Protein AF-A0AAD5JCS8-F1 (afdb_monomer_lite)

Foldseek 3Di:
DALCQQLDADPQFAGPLLVCLLVLVVVVNVVNCVSHVCLQCRAGGPRHGSLVSNVVNVSVVSNVVSVVVVVVD

Organism: Acer negundo (NCBI:txid4023)

InterPro domains:
  IPR002110 Ankyrin repeat [PF12796] (4-65)
  IPR036770 Ankyrin repeat-containing domain superfamily [G3DSA:1.25.40.20] (2-67)
  IPR036770 Ankyrin repeat-containing domain superfamily [SSF48403] (5-65)

pLDDT: mean 94.61, std 6.93, range [61.84, 98.56]

Radius of gyration: 11.06 Å; chains: 1; bounding box: 25×23×29 Å

Secondary structure (DSSP, 8-state):
--GGGGG-B-TTS-BHHHHHHHHT-HHHHHHHHHH-GGGGT---GGG--HHHHHHHTT-HHHHHHHHHHHTT-

Structure (mmCIF, N/CA/C/O backbone):
data_AF-A0AAD5JCS8-F1
#
_entry.id   AF-A0AAD5JCS8-F1
#
loop_
_atom_site.group_PDB
_atom_site.id
_atom_site.type_symbol
_atom_site.label_atom_id
_atom_site.label_alt_id
_atom_site.label_comp_id
_atom_site.label_asym_id
_atom_site.label_entity_id
_atom_site.label_seq_id
_atom_site.pdbx_PDB_ins_code
_atom_site.Cartn_x
_atom_site.Cartn_y
_atom_site.Cartn_z
_atom_site.occupancy
_atom_site.B_iso_or_equiv
_atom_site.auth_seq_id
_atom_site.auth_comp_id
_atom_site.auth_asym_id
_atom_site.auth_atom_id
_atom_site.pdbx_PDB_model_num
ATOM 1 N N . MET A 1 1 ? -14.602 -7.292 -10.745 1.00 66.69 1 MET A N 1
ATOM 2 C CA . MET A 1 1 ? -13.242 -7.285 -10.193 1.00 66.69 1 MET A CA 1
ATOM 3 C C . MET A 1 1 ? -13.117 -8.556 -9.396 1.00 66.69 1 MET A C 1
ATOM 5 O O . MET A 1 1 ? -13.794 -8.677 -8.375 1.00 66.69 1 MET A O 1
ATOM 9 N N . GLU A 1 2 ? -12.345 -9.496 -9.912 1.00 85.44 2 GLU A N 1
ATOM 10 C CA . GLU A 1 2 ? -12.015 -10.721 -9.196 1.00 85.44 2 GLU A CA 1
ATOM 11 C C . GLU A 1 2 ? -10.988 -10.407 -8.094 1.00 85.44 2 GLU A C 1
ATOM 13 O O . GLU A 1 2 ? -10.242 -9.432 -8.219 1.00 85.44 2 GLU A O 1
ATOM 18 N N . PRO A 1 3 ? -10.924 -11.182 -6.996 1.00 76.62 3 PRO A N 1
ATOM 19 C CA . PRO A 1 3 ? -9.966 -10.945 -5.909 1.00 76.62 3 PRO A CA 1
ATOM 20 C C . PRO A 1 3 ? -8.505 -10.844 -6.376 1.00 76.62 3 PRO A C 1
ATOM 22 O O . PRO A 1 3 ? -7.722 -10.085 -5.797 1.00 76.62 3 PRO A O 1
ATOM 25 N N . ASP A 1 4 ? -8.149 -11.563 -7.441 1.00 88.25 4 ASP A N 1
ATOM 26 C CA . ASP A 1 4 ? -6.801 -11.559 -8.012 1.00 88.25 4 ASP A CA 1
ATOM 27 C C . ASP A 1 4 ? -6.489 -10.303 -8.844 1.00 88.25 4 ASP A C 1
ATOM 29 O O . ASP A 1 4 ? -5.315 -9.959 -8.986 1.00 88.25 4 ASP A O 1
ATOM 33 N N . ASP A 1 5 ? -7.495 -9.541 -9.295 1.00 94.12 5 ASP A N 1
ATOM 34 C CA . ASP A 1 5 ? -7.266 -8.273 -10.008 1.00 94.12 5 ASP A CA 1
ATOM 35 C C . ASP A 1 5 ? -6.523 -7.258 -9.119 1.00 94.12 5 ASP A C 1
ATOM 37 O O . ASP A 1 5 ? -5.755 -6.431 -9.609 1.00 94.12 5 ASP A O 1
ATOM 41 N N . LEU A 1 6 ? -6.703 -7.326 -7.792 1.00 95.56 6 LEU A N 1
ATOM 42 C CA . LEU A 1 6 ? -6.002 -6.450 -6.843 1.00 95.56 6 LEU A CA 1
ATOM 43 C C . LEU A 1 6 ? -4.504 -6.765 -6.712 1.00 95.56 6 LEU A C 1
ATOM 45 O O . LEU A 1 6 ? -3.756 -5.943 -6.176 1.00 95.56 6 LEU A O 1
ATOM 49 N N . LYS A 1 7 ? -4.063 -7.936 -7.186 1.00 96.44 7 LYS A N 1
ATOM 50 C CA . LYS A 1 7 ? -2.657 -8.367 -7.153 1.00 96.44 7 LYS A CA 1
ATOM 51 C C . LYS A 1 7 ? -1.887 -7.936 -8.397 1.00 96.44 7 LYS A C 1
ATOM 53 O O . LYS A 1 7 ? -0.670 -8.103 -8.436 1.00 96.44 7 LYS A O 1
ATOM 58 N N . LEU A 1 8 ? -2.577 -7.385 -9.398 1.00 96.88 8 LEU A N 1
ATOM 59 C CA . LEU A 1 8 ? -1.950 -6.862 -10.603 1.00 96.88 8 LEU A CA 1
ATOM 60 C C . LEU A 1 8 ? -0.955 -5.756 -10.246 1.00 96.88 8 LEU A C 1
ATOM 62 O O . LEU A 1 8 ? -1.232 -4.868 -9.435 1.00 96.88 8 LEU A O 1
ATOM 66 N N . GLN A 1 9 ? 0.211 -5.835 -10.874 1.00 96.69 9 GLN A N 1
ATOM 67 C CA . GLN A 1 9 ? 1.294 -4.880 -10.718 1.00 96.69 9 GLN A CA 1
ATOM 68 C C . GLN A 1 9 ? 1.365 -3.948 -11.931 1.00 96.69 9 GLN A C 1
ATOM 70 O O . GLN A 1 9 ? 1.089 -4.355 -13.062 1.00 96.69 9 GLN A O 1
ATOM 75 N N . ASP A 1 10 ? 1.742 -2.694 -11.693 1.00 97.31 10 ASP A N 1
ATOM 76 C CA . ASP A 1 10 ? 2.102 -1.750 -12.746 1.00 97.31 10 ASP A CA 1
ATOM 77 C C . ASP A 1 10 ? 3.476 -2.088 -13.357 1.00 97.31 10 ASP A C 1
ATOM 79 O O . ASP A 1 10 ? 4.145 -3.049 -12.971 1.00 97.31 10 ASP A O 1
ATOM 83 N N . SER A 1 11 ? 3.938 -1.269 -14.304 1.00 98.06 11 SER A N 1
ATOM 84 C CA . SER A 1 11 ? 5.246 -1.450 -14.949 1.00 98.06 11 SER A CA 1
ATOM 85 C C . SER A 1 11 ? 6.440 -1.347 -13.994 1.00 98.06 11 SER A C 1
ATOM 87 O O . SER A 1 11 ? 7.542 -1.737 -14.368 1.00 98.06 11 SER A O 1
ATOM 89 N N . ASN A 1 12 ? 6.243 -0.808 -12.789 1.00 96.62 12 ASN A N 1
ATOM 90 C CA . ASN A 1 12 ? 7.268 -0.701 -11.756 1.00 96.62 12 ASN A CA 1
ATOM 91 C C . ASN A 1 12 ? 7.185 -1.85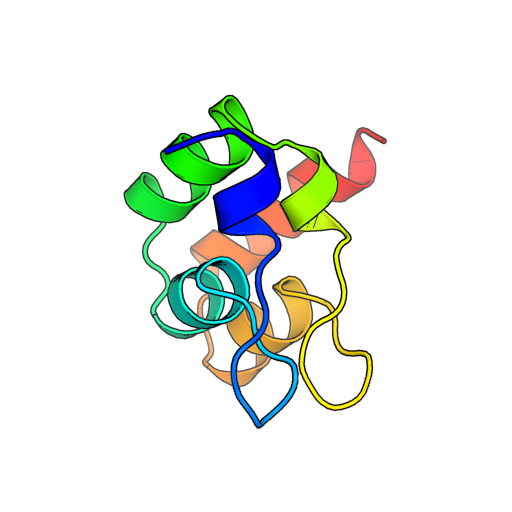0 -10.737 1.00 96.62 12 ASN A C 1
ATOM 93 O O . ASN A 1 12 ? 8.000 -1.904 -9.821 1.00 96.62 12 ASN A O 1
ATOM 97 N N . GLY A 1 13 ? 6.212 -2.757 -10.862 1.00 97.31 13 GLY A N 1
ATOM 98 C CA . GLY A 1 13 ? 5.987 -3.836 -9.904 1.00 97.31 13 GLY A CA 1
ATOM 99 C C . GLY A 1 13 ? 5.099 -3.446 -8.718 1.00 97.31 13 GLY A C 1
ATOM 100 O O . GLY A 1 13 ? 4.959 -4.238 -7.793 1.00 97.31 13 GLY A O 1
ATOM 101 N N . ASN A 1 14 ? 4.487 -2.258 -8.693 1.00 97.56 14 ASN A N 1
ATOM 102 C CA . ASN A 1 14 ? 3.607 -1.831 -7.598 1.00 97.56 14 ASN A CA 1
ATOM 103 C C . ASN A 1 14 ? 2.152 -2.225 -7.846 1.00 97.56 14 ASN A C 1
ATOM 105 O O . ASN A 1 14 ? 1.634 -2.063 -8.946 1.00 97.56 14 ASN A O 1
ATOM 109 N N . THR A 1 15 ? 1.453 -2.657 -6.798 1.00 97.19 15 THR A N 1
ATOM 110 C CA . THR A 1 15 ? 0.001 -2.875 -6.848 1.00 97.19 15 THR A CA 1
ATOM 111 C C . THR A 1 15 ? -0.767 -1.611 -6.462 1.00 97.19 15 THR A C 1
ATOM 113 O O . THR A 1 15 ? -0.225 -0.702 -5.825 1.00 97.19 15 THR A O 1
ATOM 116 N N . ALA A 1 16 ? -2.073 -1.578 -6.746 1.00 96.69 16 ALA A N 1
ATOM 117 C CA . ALA A 1 16 ? -2.970 -0.537 -6.228 1.00 96.69 16 ALA A CA 1
ATOM 118 C C . ALA A 1 16 ? -2.881 -0.393 -4.692 1.00 96.69 16 ALA A C 1
ATOM 120 O O . ALA A 1 16 ? -2.989 0.710 -4.151 1.00 96.69 16 ALA A O 1
ATOM 121 N N . PHE A 1 17 ? -2.610 -1.497 -3.989 1.00 97.75 17 PHE A N 1
ATOM 122 C CA . PHE A 1 17 ? -2.444 -1.525 -2.539 1.00 97.75 17 PHE A CA 1
ATOM 123 C C . PHE A 1 17 ? -1.166 -0.810 -2.063 1.00 97.75 17 PHE A C 1
ATOM 125 O O . PHE A 1 17 ? -1.195 -0.113 -1.044 1.00 97.75 17 PHE A O 1
ATOM 132 N N . CYS A 1 18 ? -0.060 -0.897 -2.816 1.00 97.88 18 CYS A N 1
ATOM 133 C CA . CYS A 1 18 ? 1.156 -0.117 -2.548 1.00 97.88 18 CYS A CA 1
ATOM 134 C C . CYS A 1 18 ? 0.874 1.393 -2.607 1.00 97.88 18 CYS A C 1
ATOM 136 O O . CYS A 1 18 ? 1.325 2.145 -1.740 1.00 97.88 18 CYS A O 1
ATOM 138 N N . PHE A 1 19 ? 0.075 1.833 -3.582 1.00 97.88 19 PHE A N 1
ATOM 139 C CA . PHE A 1 19 ? -0.315 3.238 -3.710 1.00 97.88 19 PHE A CA 1
ATOM 140 C C . PHE A 1 19 ? -1.272 3.686 -2.599 1.00 97.88 19 PHE A C 1
ATOM 142 O O . PHE A 1 19 ? -1.089 4.772 -2.048 1.00 97.88 19 PHE A O 1
ATOM 149 N N . ALA A 1 20 ? -2.233 2.848 -2.195 1.00 98.06 20 ALA A N 1
ATOM 150 C CA . ALA A 1 20 ? -3.096 3.132 -1.042 1.00 98.06 20 ALA A CA 1
ATOM 151 C C . ALA A 1 20 ? -2.282 3.298 0.257 1.00 98.06 20 ALA A C 1
ATOM 153 O O . ALA A 1 20 ? -2.536 4.218 1.043 1.00 98.06 20 ALA A O 1
ATOM 154 N N . ALA A 1 21 ? -1.250 2.466 0.447 1.00 98.06 21 ALA A N 1
ATOM 155 C CA . ALA A 1 21 ? -0.315 2.583 1.563 1.00 98.06 21 ALA A CA 1
ATOM 156 C C . ALA A 1 21 ? 0.480 3.899 1.524 1.00 98.06 21 ALA A C 1
ATOM 158 O O . ALA A 1 21 ? 0.564 4.587 2.541 1.00 98.06 21 ALA A O 1
ATOM 159 N N . ALA A 1 22 ? 1.008 4.284 0.357 1.00 97.81 22 ALA A N 1
ATOM 160 C CA . ALA A 1 22 ? 1.732 5.545 0.165 1.00 97.81 22 ALA A CA 1
ATOM 161 C C . ALA A 1 22 ? 0.840 6.784 0.386 1.00 97.81 22 ALA A C 1
ATOM 163 O O . ALA A 1 22 ? 1.278 7.790 0.953 1.00 97.81 22 ALA A O 1
ATOM 164 N N . ALA A 1 23 ? -0.430 6.707 -0.022 1.00 98.25 23 ALA A N 1
ATOM 165 C CA . ALA A 1 23 ? -1.424 7.758 0.181 1.00 98.25 23 ALA A CA 1
ATOM 166 C C . ALA A 1 23 ? -1.910 7.850 1.640 1.00 98.25 23 ALA A C 1
ATOM 168 O O . ALA A 1 23 ? -2.332 8.918 2.078 1.00 98.25 23 ALA A O 1
ATOM 169 N N . GLY A 1 24 ? -1.828 6.757 2.407 1.00 97.94 24 GLY A N 1
ATOM 170 C CA . GLY A 1 24 ? -2.378 6.680 3.763 1.00 97.94 24 GLY A CA 1
ATOM 171 C C . GLY A 1 24 ? -3.899 6.497 3.795 1.00 97.94 24 GLY A C 1
ATOM 172 O O . GLY A 1 24 ? -4.532 6.802 4.804 1.00 97.94 24 GLY A O 1
ATOM 173 N N . SER A 1 25 ? -4.500 5.993 2.715 1.00 98.06 25 SER A N 1
ATOM 174 C CA . SER A 1 25 ? -5.953 5.832 2.572 1.00 98.06 25 SER A CA 1
ATOM 175 C C . SER A 1 25 ? -6.473 4.597 3.318 1.00 98.06 25 SER A C 1
ATOM 177 O O . SER A 1 25 ? -6.731 3.554 2.719 1.00 98.06 25 SER A O 1
ATOM 179 N N . LEU A 1 26 ? -6.634 4.714 4.639 1.00 97.56 26 LEU A N 1
ATOM 180 C CA . LEU A 1 26 ? -6.965 3.592 5.529 1.00 97.56 26 LEU A CA 1
ATOM 181 C C . LEU A 1 26 ? -8.263 2.858 5.152 1.00 97.56 26 LEU A C 1
ATOM 183 O O . LEU A 1 26 ? -8.335 1.637 5.256 1.00 97.56 26 LEU A O 1
ATOM 187 N N . GLU A 1 27 ? -9.288 3.591 4.720 1.00 97.69 27 GLU A N 1
ATOM 188 C CA . GLU A 1 27 ? -10.580 3.019 4.322 1.00 97.69 27 GLU A CA 1
ATOM 189 C C . GLU A 1 27 ? -10.455 2.142 3.069 1.00 97.69 27 GLU A C 1
ATOM 191 O O . GLU A 1 27 ? -10.884 0.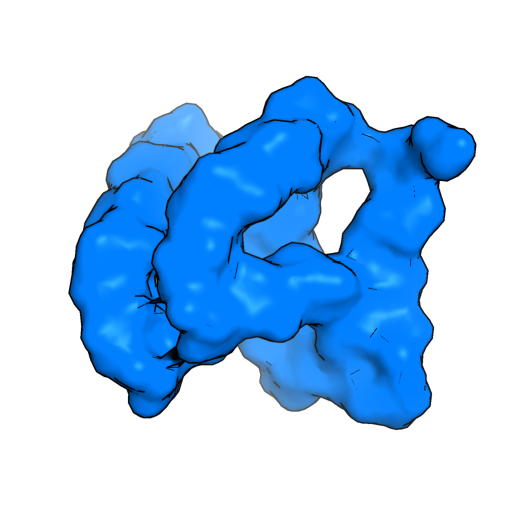990 3.073 1.00 97.69 27 GLU A O 1
ATOM 196 N N . ILE A 1 28 ? -9.771 2.647 2.037 1.00 97.19 28 ILE A N 1
ATOM 197 C CA . ILE A 1 28 ? -9.500 1.909 0.796 1.00 97.19 28 ILE A CA 1
ATOM 198 C C . ILE A 1 28 ? -8.662 0.664 1.094 1.00 97.19 28 ILE A C 1
ATOM 200 O O . ILE A 1 28 ? -8.983 -0.429 0.632 1.00 97.19 28 ILE A O 1
ATOM 204 N N . THR A 1 29 ? -7.622 0.811 1.916 1.00 97.69 29 THR A N 1
ATOM 205 C CA . THR A 1 29 ? -6.783 -0.302 2.364 1.00 97.69 29 THR A CA 1
ATOM 206 C C . THR A 1 29 ? -7.601 -1.404 3.040 1.00 97.69 29 THR A C 1
ATOM 208 O O . THR A 1 29 ? -7.410 -2.578 2.728 1.00 97.69 29 THR A O 1
ATOM 211 N N . LYS A 1 30 ? -8.515 -1.056 3.955 1.00 97.19 30 LYS A N 1
ATOM 212 C CA . LYS A 1 30 ? -9.369 -2.043 4.636 1.00 97.19 30 LYS A CA 1
ATOM 213 C C . LYS A 1 30 ? -10.280 -2.761 3.642 1.00 97.19 30 LYS A C 1
ATOM 215 O O . LYS A 1 30 ? -10.297 -3.984 3.632 1.00 97.19 30 LYS A O 1
ATOM 220 N N . LEU A 1 31 ? -1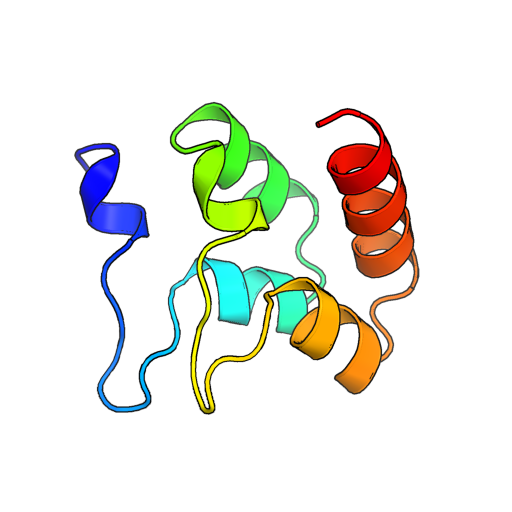0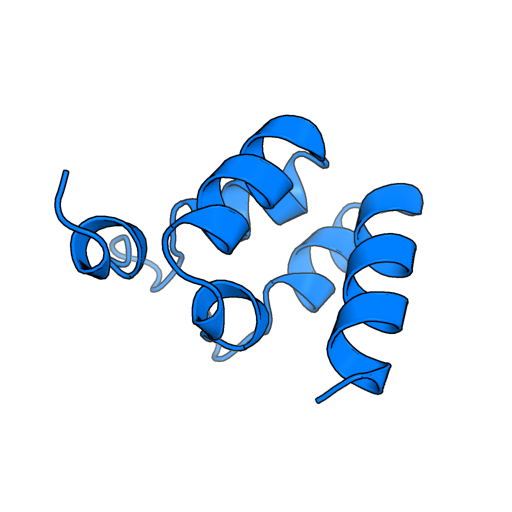.929 -2.015 2.745 1.00 96.50 31 LEU A N 1
ATOM 221 C CA . LEU A 1 31 ? -11.796 -2.585 1.711 1.00 96.50 31 LEU A CA 1
ATOM 222 C C . LEU A 1 31 ? -11.049 -3.564 0.789 1.00 96.50 31 LEU A C 1
ATOM 224 O O . LEU A 1 31 ? -11.600 -4.593 0.400 1.00 96.50 31 LEU A O 1
ATOM 228 N N . MET A 1 32 ? -9.802 -3.251 0.428 1.00 96.50 32 MET A N 1
ATOM 229 C CA . MET A 1 32 ? -8.959 -4.141 -0.376 1.00 96.50 32 MET A CA 1
ATOM 230 C C . MET A 1 32 ? -8.559 -5.403 0.401 1.00 96.50 32 MET A C 1
ATOM 232 O O . MET A 1 32 ? -8.642 -6.495 -0.155 1.00 96.50 32 MET A O 1
ATOM 236 N N . LEU A 1 33 ? -8.181 -5.278 1.680 1.00 95.62 33 LEU A N 1
ATOM 237 C CA . LEU A 1 33 ? -7.825 -6.426 2.527 1.00 95.62 33 LEU A CA 1
ATOM 238 C C . LEU A 1 33 ? -9.010 -7.345 2.824 1.00 95.62 33 LEU A C 1
ATOM 240 O O . LEU A 1 33 ? -8.815 -8.553 2.911 1.00 95.62 33 LEU A O 1
ATOM 244 N N . ASP A 1 34 ? -10.222 -6.803 2.945 1.00 95.31 34 ASP A N 1
ATOM 245 C CA . ASP A 1 34 ? -11.433 -7.610 3.138 1.00 95.31 34 ASP A CA 1
ATOM 246 C C . ASP A 1 34 ? -11.723 -8.502 1.919 1.00 95.31 34 ASP A C 1
ATOM 248 O O . ASP A 1 34 ? -12.310 -9.575 2.055 1.00 95.31 34 ASP A O 1
ATOM 252 N N . LYS A 1 35 ? -11.299 -8.076 0.721 1.00 94.94 35 LYS A N 1
ATOM 253 C CA . LYS A 1 35 ? -11.415 -8.861 -0.517 1.00 94.94 35 LYS A CA 1
ATOM 254 C C . LYS A 1 35 ? -10.242 -9.818 -0.713 1.00 94.94 35 LYS A C 1
ATOM 256 O O . LYS A 1 35 ? -10.455 -10.959 -1.113 1.00 94.94 35 LYS A O 1
ATOM 261 N N . THR A 1 36 ? -9.028 -9.346 -0.439 1.00 95.56 36 THR A N 1
ATOM 262 C CA . THR A 1 36 ? -7.780 -10.037 -0.778 1.00 95.56 36 THR A CA 1
ATOM 263 C C . THR A 1 36 ? -6.759 -9.828 0.356 1.00 95.56 36 THR A C 1
ATOM 265 O O . THR A 1 36 ? -5.944 -8.903 0.304 1.00 95.56 36 THR A O 1
ATOM 268 N N . PRO A 1 37 ? -6.808 -10.643 1.431 1.00 94.06 37 PRO A N 1
ATOM 269 C CA . PRO A 1 37 ? -5.993 -10.431 2.634 1.00 94.06 37 PRO A CA 1
ATOM 270 C C . PRO A 1 37 ? -4.476 -10.550 2.419 1.00 94.06 37 PRO A C 1
ATOM 272 O O . PRO A 1 37 ? -3.696 -9.921 3.137 1.00 94.06 37 PRO A O 1
ATOM 275 N N . ASP A 1 38 ? -4.039 -11.331 1.427 1.00 94.38 38 ASP A N 1
ATOM 276 C CA . ASP A 1 38 ? -2.623 -11.565 1.116 1.00 94.38 38 ASP A CA 1
ATOM 277 C C . ASP A 1 38 ? -1.907 -10.322 0.559 1.00 94.38 38 ASP A C 1
ATOM 279 O O . ASP A 1 38 ? -0.674 -10.250 0.621 1.00 94.38 38 ASP A O 1
ATOM 283 N N . LEU A 1 39 ? -2.657 -9.289 0.143 1.00 96.00 39 LEU A N 1
ATOM 284 C CA . LEU A 1 39 ? -2.112 -7.981 -0.250 1.00 96.00 39 LEU A CA 1
ATOM 285 C C . LEU A 1 39 ? -1.229 -7.352 0.828 1.00 96.00 39 LEU A C 1
ATOM 287 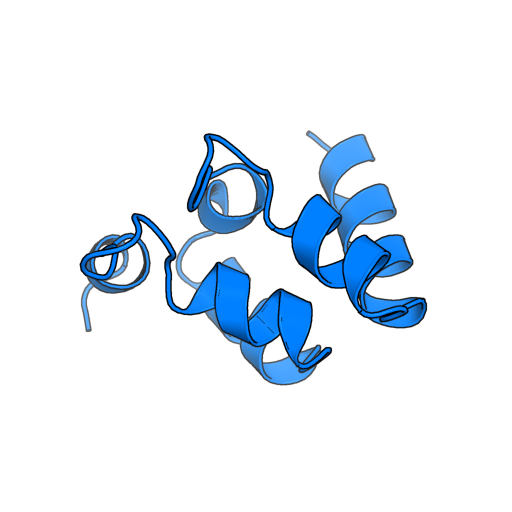O O . LEU A 1 39 ? -0.297 -6.625 0.495 1.00 96.00 39 LEU A O 1
ATOM 291 N N . LEU A 1 40 ? -1.480 -7.647 2.109 1.00 95.88 40 LEU A N 1
ATOM 292 C CA . LEU A 1 40 ? -0.672 -7.132 3.218 1.00 95.88 40 LEU A CA 1
ATOM 293 C C . LEU A 1 40 ? 0.806 -7.547 3.113 1.00 95.88 40 LEU A C 1
ATOM 295 O O . LEU A 1 40 ? 1.693 -6.828 3.578 1.00 95.88 40 LEU A O 1
ATOM 299 N N . THR A 1 41 ? 1.058 -8.705 2.502 1.00 95.75 41 THR A N 1
ATOM 300 C CA . THR A 1 41 ? 2.389 -9.315 2.366 1.00 95.75 41 THR A CA 1
ATOM 301 C C . THR A 1 41 ? 2.897 -9.359 0.926 1.00 95.75 41 THR A C 1
ATOM 303 O O . THR A 1 41 ? 4.063 -9.688 0.700 1.00 95.75 41 THR A O 1
ATOM 306 N N . LEU A 1 42 ? 2.051 -9.003 -0.045 1.00 96.50 42 LEU A N 1
ATOM 307 C CA . LEU A 1 42 ? 2.415 -8.961 -1.454 1.00 96.50 42 LEU A CA 1
ATOM 308 C C . LEU A 1 42 ? 3.411 -7.826 -1.702 1.00 96.50 42 LEU A C 1
ATOM 310 O O . LEU A 1 42 ? 3.134 -6.657 -1.432 1.00 96.50 42 LEU A O 1
ATOM 314 N N . ARG A 1 43 ? 4.590 -8.185 -2.206 1.00 96.25 43 ARG A N 1
ATOM 315 C CA . ARG A 1 43 ? 5.682 -7.238 -2.427 1.00 96.25 43 ARG A CA 1
ATOM 316 C C . ARG A 1 43 ? 5.476 -6.475 -3.732 1.00 96.25 43 ARG A C 1
ATOM 318 O O . ARG A 1 43 ? 5.090 -7.059 -4.743 1.00 96.25 43 ARG A O 1
ATOM 325 N N . GLY A 1 44 ? 5.707 -5.169 -3.661 1.00 96.06 44 GLY A N 1
ATOM 326 C CA . GLY A 1 44 ? 5.652 -4.250 -4.789 1.00 96.06 44 GLY A CA 1
ATOM 327 C C . GLY A 1 44 ? 7.012 -4.078 -5.470 1.00 96.06 44 GLY A C 1
ATOM 328 O O . GLY A 1 44 ? 7.851 -4.986 -5.459 1.00 96.06 44 GLY A O 1
ATOM 329 N N . ALA A 1 45 ? 7.249 -2.870 -5.992 1.00 96.56 45 ALA A N 1
ATOM 330 C CA . ALA A 1 45 ? 8.534 -2.463 -6.557 1.00 96.56 45 ALA A CA 1
ATOM 331 C C . ALA A 1 45 ? 9.697 -2.724 -5.589 1.00 96.56 45 ALA A C 1
ATOM 333 O O . ALA A 1 45 ? 9.535 -2.642 -4.367 1.00 96.56 45 ALA A O 1
ATOM 334 N N . ASP A 1 46 ? 10.867 -3.055 -6.140 1.00 96.12 46 ASP A N 1
ATOM 335 C CA . ASP A 1 46 ? 12.094 -3.348 -5.384 1.00 96.12 46 ASP A CA 1
ATOM 336 C C . ASP A 1 46 ? 11.912 -4.407 -4.283 1.00 96.12 46 ASP A C 1
ATOM 338 O O . ASP A 1 46 ? 12.626 -4.424 -3.278 1.00 96.12 46 ASP A O 1
ATOM 342 N N . ASN A 1 47 ? 10.938 -5.307 -4.462 1.00 96.25 47 ASN A N 1
ATOM 343 C CA . ASN A 1 47 ? 10.588 -6.346 -3.498 1.00 96.25 47 ASN A CA 1
ATOM 344 C C . ASN A 1 47 ? 10.157 -5.779 -2.122 1.00 96.25 47 ASN A C 1
ATOM 346 O O . ASN A 1 47 ? 10.313 -6.435 -1.082 1.00 96.25 47 ASN A O 1
ATOM 350 N N . MET A 1 48 ? 9.604 -4.562 -2.097 1.00 96.38 48 MET A N 1
ATOM 351 C CA . MET A 1 48 ? 9.209 -3.861 -0.873 1.00 96.38 48 MET A CA 1
ATOM 352 C C . MET A 1 48 ? 7.797 -4.228 -0.419 1.00 96.38 48 MET A C 1
ATOM 354 O O . MET A 1 48 ? 6.872 -4.350 -1.218 1.00 96.38 48 MET A O 1
ATOM 358 N N . LEU A 1 49 ? 7.606 -4.364 0.895 1.00 96.06 49 LEU A N 1
ATOM 359 C CA . LEU A 1 49 ? 6.273 -4.544 1.474 1.00 96.06 49 LEU A CA 1
ATOM 360 C C . LEU A 1 49 ? 5.461 -3.239 1.420 1.00 96.06 49 LEU A C 1
ATOM 362 O O . LEU A 1 49 ? 6.040 -2.161 1.549 1.00 96.06 49 LEU A O 1
ATOM 366 N N . PRO A 1 50 ? 4.119 -3.296 1.377 1.00 96.75 50 PRO A N 1
ATOM 367 C CA . PRO A 1 50 ? 3.275 -2.100 1.454 1.00 96.75 50 PRO A CA 1
ATOM 368 C C . PRO A 1 50 ? 3.527 -1.251 2.714 1.00 96.75 50 PRO A C 1
ATOM 370 O O . PRO A 1 50 ? 3.446 -0.024 2.664 1.00 96.75 50 PRO A O 1
ATOM 373 N N . LEU A 1 51 ? 3.907 -1.882 3.835 1.00 97.00 51 LEU A N 1
ATOM 374 C CA . LEU A 1 51 ? 4.336 -1.186 5.057 1.00 97.00 51 LEU A CA 1
ATOM 375 C C . LEU A 1 51 ? 5.539 -0.262 4.825 1.00 97.00 51 LEU A C 1
ATOM 377 O O . LEU A 1 51 ? 5.597 0.808 5.428 1.00 97.00 51 LEU A O 1
ATOM 381 N N . TYR A 1 52 ? 6.467 -0.632 3.939 1.00 96.50 52 TYR A N 1
ATOM 382 C CA . TYR A 1 52 ? 7.598 0.226 3.596 1.00 96.50 52 TYR A CA 1
ATOM 383 C C . TYR A 1 52 ? 7.119 1.545 2.985 1.00 96.50 52 TYR A C 1
ATOM 385 O O . TYR A 1 52 ? 7.555 2.601 3.426 1.00 96.50 52 TYR A O 1
ATOM 393 N N . MET A 1 53 ? 6.160 1.505 2.053 1.00 97.12 53 MET A N 1
ATOM 394 C CA . MET A 1 53 ? 5.592 2.717 1.449 1.00 97.12 53 MET A CA 1
ATOM 395 C C . MET A 1 53 ? 4.887 3.590 2.494 1.00 97.12 53 MET A C 1
ATOM 397 O O . MET A 1 53 ? 5.123 4.795 2.559 1.00 97.12 53 MET A O 1
ATOM 401 N N . ALA A 1 54 ? 4.070 2.989 3.365 1.00 98.00 54 ALA A N 1
ATOM 402 C CA . ALA A 1 54 ? 3.418 3.726 4.449 1.00 98.00 54 ALA A CA 1
ATOM 403 C C . ALA A 1 54 ? 4.443 4.420 5.368 1.00 98.00 54 ALA A C 1
ATOM 405 O O . ALA A 1 54 ? 4.272 5.590 5.712 1.00 98.00 54 ALA A O 1
ATOM 406 N N . ALA A 1 55 ? 5.535 3.736 5.724 1.00 97.94 55 ALA A N 1
ATOM 407 C CA . ALA A 1 55 ? 6.606 4.305 6.538 1.00 97.94 55 ALA A CA 1
ATOM 408 C C . ALA A 1 55 ? 7.395 5.400 5.798 1.00 97.94 55 ALA A C 1
ATOM 410 O O . ALA A 1 55 ? 7.602 6.474 6.362 1.00 97.94 55 ALA A O 1
ATOM 411 N N . LEU A 1 56 ? 7.776 5.157 4.539 1.00 97.25 56 LEU A N 1
ATOM 412 C CA . LEU A 1 56 ? 8.546 6.079 3.699 1.00 97.25 56 LEU A CA 1
ATOM 413 C C . LEU A 1 56 ? 7.844 7.435 3.550 1.00 97.25 56 LEU A C 1
ATOM 415 O O . LEU A 1 56 ? 8.486 8.477 3.642 1.00 97.25 56 LEU A O 1
ATOM 419 N N . PHE A 1 57 ? 6.521 7.424 3.374 1.00 97.69 57 PHE A N 1
ATOM 420 C CA . PHE A 1 57 ? 5.709 8.635 3.223 1.00 97.69 57 PHE A CA 1
ATOM 421 C C . PHE A 1 57 ? 5.127 9.167 4.549 1.00 97.69 57 PHE A C 1
ATOM 423 O O . PHE A 1 57 ? 4.259 10.041 4.532 1.00 97.69 57 PHE A O 1
ATOM 430 N N . GLY A 1 58 ? 5.568 8.653 5.704 1.00 98.06 58 GLY A N 1
ATOM 431 C CA . GLY A 1 58 ? 5.155 9.155 7.022 1.00 98.06 58 GLY A CA 1
ATOM 432 C C . GLY A 1 58 ? 3.688 8.887 7.387 1.00 98.06 58 GLY A C 1
ATOM 433 O O . GLY A 1 58 ? 3.097 9.619 8.184 1.00 98.06 58 GLY A O 1
ATOM 434 N N . ARG A 1 59 ? 3.065 7.845 6.822 1.00 98.56 59 ARG A N 1
ATOM 435 C CA . ARG A 1 59 ? 1.665 7.458 7.077 1.00 98.56 59 ARG A CA 1
ATOM 436 C C . ARG A 1 59 ? 1.533 6.692 8.394 1.00 98.56 59 ARG A C 1
ATOM 438 O O . ARG A 1 59 ? 1.218 5.507 8.414 1.00 98.56 59 ARG A O 1
ATOM 445 N N . THR A 1 60 ? 1.765 7.380 9.511 1.00 97.69 60 THR A N 1
ATOM 446 C CA . THR A 1 60 ? 1.862 6.789 10.859 1.00 97.69 60 THR A CA 1
ATOM 447 C C . THR A 1 60 ? 0.690 5.875 11.234 1.00 97.69 60 THR A C 1
ATOM 449 O O . THR A 1 60 ? 0.917 4.782 11.749 1.00 97.69 60 THR A O 1
ATOM 452 N N . GLU A 1 61 ? -0.557 6.286 10.988 1.00 98.00 61 GLU A N 1
ATOM 453 C CA . GLU A 1 61 ? -1.732 5.464 11.322 1.00 98.00 61 GLU A CA 1
ATOM 454 C C . GLU A 1 61 ? -1.808 4.188 10.478 1.00 98.00 61 GLU A C 1
ATOM 456 O O . GLU A 1 61 ? -2.064 3.110 11.011 1.00 98.00 61 GLU A O 1
ATOM 461 N N . MET A 1 62 ? -1.502 4.295 9.182 1.00 98.00 62 MET A N 1
ATOM 462 C CA . MET A 1 62 ? -1.422 3.154 8.269 1.00 98.00 62 MET A CA 1
ATOM 463 C C . MET A 1 62 ? -0.317 2.182 8.698 1.00 98.00 62 MET A C 1
ATOM 465 O O . MET A 1 62 ? -0.549 0.978 8.784 1.00 98.00 62 MET A O 1
ATOM 469 N N . SER A 1 63 ? 0.867 2.700 9.035 1.00 97.69 63 SER A N 1
ATOM 470 C CA . SER A 1 63 ? 1.991 1.885 9.503 1.00 97.69 63 SER A CA 1
ATOM 471 C C . SER A 1 63 ? 1.649 1.134 10.788 1.00 97.69 63 SER A C 1
ATOM 473 O O . SER A 1 63 ? 1.917 -0.062 10.887 1.00 97.69 63 SER A O 1
ATOM 475 N N . LYS A 1 64 ? 0.995 1.800 11.752 1.00 97.38 64 LYS A N 1
ATOM 476 C CA . LYS A 1 64 ? 0.506 1.152 12.981 1.00 97.38 64 LYS A CA 1
ATOM 477 C C . LYS A 1 64 ? -0.524 0.067 12.674 1.00 97.38 64 LYS A C 1
ATOM 479 O O . LYS A 1 64 ? -0.421 -1.031 13.214 1.00 97.38 64 LYS A O 1
ATOM 484 N N . PHE A 1 65 ? -1.484 0.354 11.795 1.00 96.62 65 PHE A N 1
ATOM 485 C CA . PHE A 1 65 ? -2.497 -0.612 11.372 1.00 96.62 65 PHE A CA 1
ATOM 486 C C . PHE A 1 65 ? -1.865 -1.867 10.749 1.00 96.62 65 PHE A C 1
ATOM 488 O O . PHE A 1 65 ? -2.195 -2.982 11.157 1.00 96.62 65 PHE A O 1
ATOM 495 N N . TYR A 1 66 ? -0.917 -1.704 9.824 1.00 95.50 66 TYR A N 1
ATOM 496 C CA . TYR A 1 66 ? -0.205 -2.828 9.212 1.00 95.50 66 TYR A CA 1
ATOM 497 C C . TYR A 1 66 ? 0.676 -3.588 10.201 1.00 95.50 66 TYR A C 1
ATOM 499 O O . TYR A 1 66 ? 0.661 -4.814 10.171 1.00 95.50 66 TYR A O 1
ATOM 507 N N . MET A 1 67 ? 1.388 -2.910 11.108 1.00 95.06 67 MET A N 1
ATOM 508 C CA . MET A 1 67 ? 2.169 -3.587 12.153 1.00 95.06 67 MET A CA 1
ATOM 509 C C . ME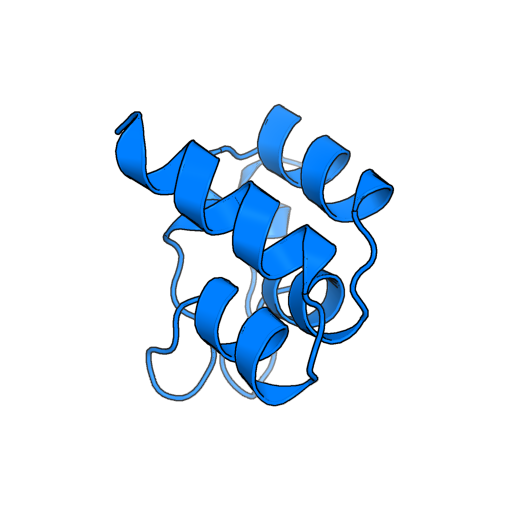T A 1 67 ? 1.287 -4.471 13.041 1.00 95.06 67 MET A C 1
ATOM 511 O O . MET A 1 67 ? 1.623 -5.633 13.255 1.00 95.06 67 MET A O 1
ATOM 515 N N . MET A 1 68 ? 0.137 -3.960 13.498 1.00 94.81 68 MET A N 1
ATOM 516 C CA . MET A 1 68 ? -0.813 -4.753 14.290 1.00 94.81 68 MET A CA 1
ATOM 517 C C . MET A 1 68 ? -1.359 -5.947 13.499 1.00 94.81 68 MET A C 1
ATOM 519 O O . MET A 1 68 ? -1.483 -7.042 14.040 1.00 94.81 68 MET A O 1
ATOM 523 N N . LYS A 1 69 ? -1.680 -5.759 12.214 1.00 91.62 69 LYS A N 1
ATOM 524 C CA . LYS A 1 69 ? -2.188 -6.841 11.362 1.00 91.62 69 LYS A CA 1
ATOM 525 C C . LYS A 1 69 ? -1.136 -7.913 11.080 1.00 91.62 69 LYS A C 1
ATOM 527 O O . LYS A 1 69 ? -1.479 -9.083 11.137 1.00 91.62 69 LYS A O 1
ATOM 532 N N . LEU A 1 70 ? 0.116 -7.531 10.827 1.00 88.56 70 LEU A N 1
ATOM 533 C CA . LEU A 1 70 ? 1.222 -8.462 10.578 1.00 88.56 70 LEU A CA 1
ATOM 534 C C . LEU A 1 70 ? 1.602 -9.274 11.821 1.00 88.56 70 LEU A C 1
ATOM 536 O O . LEU A 1 70 ? 2.018 -10.412 11.679 1.00 88.56 70 LEU A O 1
ATOM 540 N N . SER A 1 71 ? 1.433 -8.729 13.031 1.00 82.62 71 SER A N 1
ATOM 541 C CA . SER A 1 71 ? 1.670 -9.480 14.276 1.00 82.62 71 SER A CA 1
ATOM 542 C C . SER A 1 71 ? 0.625 -10.561 14.586 1.00 82.62 71 SER A C 1
ATOM 544 O O . SER A 1 71 ? 0.778 -11.282 15.568 1.00 82.62 71 SER A O 1
ATOM 546 N N . LEU A 1 72 ? -0.455 -10.645 13.803 1.00 69.50 72 LEU A N 1
ATOM 547 C CA . LEU A 1 72 ? -1.561 -11.592 13.999 1.00 69.50 72 LEU A CA 1
ATOM 548 C C . LEU A 1 72 ? -1.537 -12.762 13.001 1.00 69.50 72 LEU A C 1
ATOM 550 O O . LEU A 1 72 ? -2.496 -13.532 12.957 1.00 69.50 72 LEU A O 1
ATOM 554 N N . ILE A 1 73 ? -0.481 -12.865 12.193 1.00 61.84 73 ILE A N 1
ATOM 555 C CA . ILE A 1 73 ? -0.282 -13.876 11.144 1.00 61.84 73 ILE A CA 1
ATOM 556 C C . ILE A 1 73 ? 0.972 -14.673 11.483 1.00 61.84 73 ILE A C 1
ATOM 558 O O . ILE A 1 73 ? 0.938 -15.907 11.299 1.00 61.84 73 ILE A O 1
#

Sequence (73 aa):
MEPDDLKLQDSNGNTAFCFAAAAGSLEITKLMLDKTPDLLTLRGADNMLPLYMAALFGRTEMSKFYMMKLSLI